Protein AF-A0A2V9NXV3-F1 (afdb_monomer_lite)

Secondary structure (DSSP, 8-state):
--GGGS-HHHHHHHHHHHHHTT---HHHHHHHHHHHHHHHHHHHH--TTTT-B-TTS-EEEEEEEEEEEEETTTTEEEEEEEEEEEETTEEEEEEEEEEEEEE-STT---EEEEEEEPP-HHHHHHHHHHHHHHHHHHHHHHHHHHHHHS--

Structure (mmCIF, N/CA/C/O backbone):
data_AF-A0A2V9NXV3-F1
#
_entry.id   AF-A0A2V9NXV3-F1
#
loop_
_atom_site.group_PDB
_atom_site.id
_atom_site.type_symbol
_atom_site.label_atom_id
_atom_site.label_alt_id
_atom_site.label_comp_id
_atom_site.label_asym_id
_atom_site.label_entity_id
_atom_site.label_seq_id
_atom_site.pdbx_PDB_ins_code
_atom_site.Cartn_x
_atom_site.Cartn_y
_atom_site.Cartn_z
_atom_site.occupancy
_atom_site.B_iso_or_equiv
_atom_site.auth_seq_id
_atom_site.auth_comp_id
_atom_site.auth_asym_id
_atom_site.auth_atom_id
_atom_site.pdbx_PDB_model_num
ATOM 1 N N . LEU A 1 1 ? -25.835 3.248 6.268 1.00 52.91 1 LEU A N 1
ATOM 2 C CA . LEU A 1 1 ? -27.165 3.446 5.659 1.00 52.91 1 LEU A CA 1
ATOM 3 C C . LEU A 1 1 ? -27.764 4.643 6.351 1.00 52.91 1 LEU A C 1
ATOM 5 O O . LEU A 1 1 ? -27.857 4.617 7.571 1.00 52.91 1 LEU A O 1
ATOM 9 N N . ASP A 1 2 ? -28.024 5.705 5.603 1.00 63.94 2 ASP A N 1
ATOM 10 C CA . ASP A 1 2 ? -28.658 6.888 6.170 1.00 63.94 2 ASP A CA 1
ATOM 11 C C . ASP A 1 2 ? -30.156 6.579 6.361 1.00 63.94 2 ASP A C 1
ATOM 13 O O . ASP A 1 2 ? -30.803 6.195 5.384 1.00 63.94 2 ASP A O 1
ATOM 17 N N . PRO A 1 3 ? -30.720 6.665 7.580 1.00 65.00 3 PRO A N 1
ATOM 18 C CA . PRO A 1 3 ? -32.141 6.410 7.816 1.00 65.00 3 PRO A CA 1
ATOM 19 C C . PRO A 1 3 ? -33.070 7.301 6.978 1.00 65.00 3 PRO A C 1
ATOM 21 O O . PRO A 1 3 ? -34.216 6.919 6.751 1.00 65.00 3 PRO A O 1
ATOM 24 N N . ALA A 1 4 ? -32.577 8.431 6.456 1.00 70.50 4 ALA A N 1
ATOM 25 C CA . ALA A 1 4 ? -33.305 9.276 5.509 1.00 70.50 4 ALA A CA 1
ATOM 26 C C . ALA A 1 4 ? -33.527 8.631 4.124 1.00 70.50 4 ALA A C 1
ATOM 28 O O . ALA A 1 4 ? -34.357 9.102 3.353 1.00 70.50 4 ALA A O 1
ATOM 29 N N . GLN A 1 5 ? -32.803 7.555 3.796 1.00 77.12 5 GLN A N 1
ATOM 30 C CA . GLN A 1 5 ? -32.916 6.836 2.519 1.00 77.12 5 GLN A CA 1
ATOM 31 C C . GLN A 1 5 ? -33.921 5.674 2.560 1.00 77.12 5 GLN A C 1
ATOM 33 O O . GLN A 1 5 ? -34.130 5.009 1.546 1.00 77.12 5 GLN A O 1
ATOM 38 N N . LEU A 1 6 ? -34.529 5.395 3.718 1.00 79.38 6 LEU A N 1
ATOM 39 C CA . LEU A 1 6 ? -35.503 4.316 3.876 1.00 79.38 6 LEU A CA 1
ATOM 40 C C . LEU A 1 6 ? -36.921 4.812 3.579 1.00 79.38 6 LEU A C 1
ATOM 42 O O . LEU A 1 6 ? -37.329 5.881 4.031 1.00 79.38 6 LEU A O 1
ATOM 46 N N . THR A 1 7 ? -37.703 3.998 2.869 1.00 85.25 7 THR A N 1
ATOM 47 C CA . THR A 1 7 ? -39.148 4.218 2.744 1.00 85.25 7 THR A CA 1
ATOM 48 C C . THR A 1 7 ? -39.823 4.088 4.113 1.00 85.25 7 THR A C 1
ATOM 50 O O . THR A 1 7 ? -39.332 3.386 5.001 1.00 85.25 7 THR A O 1
ATOM 53 N N . LEU A 1 8 ? -40.966 4.758 4.293 1.00 83.94 8 LEU A N 1
ATOM 54 C CA . LEU A 1 8 ? -41.695 4.786 5.568 1.00 83.94 8 LEU A CA 1
ATOM 55 C C . LEU A 1 8 ? -42.006 3.368 6.090 1.00 83.94 8 LEU A C 1
ATOM 57 O O . LEU A 1 8 ? -41.830 3.078 7.272 1.00 83.94 8 LEU A O 1
ATOM 61 N N . GLU A 1 9 ? -42.398 2.472 5.181 1.00 84.88 9 GLU A N 1
ATOM 62 C CA . GLU A 1 9 ? -42.696 1.065 5.462 1.00 84.88 9 GLU A CA 1
ATOM 63 C C . GLU A 1 9 ? -41.447 0.274 5.879 1.00 84.88 9 GLU A C 1
ATOM 65 O O . GLU A 1 9 ? -41.471 -0.450 6.877 1.00 84.88 9 GLU A O 1
ATOM 70 N N . ALA A 1 10 ? -40.321 0.470 5.184 1.00 84.56 10 ALA A N 1
ATOM 71 C CA . ALA A 1 10 ? -39.056 -0.175 5.530 1.00 84.56 10 ALA A CA 1
ATOM 72 C C . ALA A 1 10 ? -38.542 0.280 6.904 1.00 84.56 10 ALA A C 1
ATOM 74 O O . ALA A 1 10 ? -38.010 -0.523 7.671 1.00 84.56 10 ALA A O 1
ATOM 75 N N . ASN A 1 11 ? -38.739 1.555 7.239 1.00 84.00 11 ASN A N 1
ATOM 76 C CA . ASN A 1 11 ? -38.340 2.110 8.527 1.00 84.00 11 ASN A CA 1
ATOM 77 C C . ASN A 1 11 ? -39.212 1.557 9.672 1.00 84.00 11 ASN A C 1
ATOM 79 O O . ASN A 1 11 ? -38.700 1.184 10.728 1.00 84.00 11 ASN A O 1
ATOM 83 N N . ALA A 1 12 ? -40.523 1.417 9.451 1.00 85.94 12 ALA A N 1
ATOM 84 C CA . ALA A 1 12 ? -41.433 0.795 10.414 1.00 85.94 12 ALA A CA 1
ATOM 85 C C . ALA A 1 12 ? -41.101 -0.691 10.654 1.00 85.94 12 ALA A C 1
ATOM 87 O O . ALA A 1 12 ? -41.028 -1.130 11.804 1.00 85.94 12 ALA A O 1
ATOM 88 N N . ALA A 1 13 ? -40.835 -1.456 9.589 1.00 87.06 13 ALA A N 1
ATOM 89 C CA . ALA A 1 13 ? -40.439 -2.861 9.688 1.00 87.06 13 ALA A CA 1
ATOM 90 C C . ALA A 1 13 ? -39.099 -3.036 10.425 1.00 87.06 13 ALA A C 1
ATOM 92 O O . ALA A 1 13 ? -38.978 -3.889 11.307 1.00 87.06 13 ALA A O 1
ATOM 93 N N . LEU A 1 14 ? -38.113 -2.185 10.119 1.00 84.06 14 LEU A N 1
ATOM 94 C CA . LEU A 1 14 ? -36.814 -2.181 10.790 1.00 84.06 14 LEU A CA 1
ATOM 95 C C . LEU A 1 14 ? -36.955 -1.879 12.286 1.00 84.06 14 LEU A C 1
ATOM 97 O O . LEU A 1 14 ? -36.414 -2.612 13.112 1.00 84.06 14 LEU A O 1
ATOM 101 N N . ASN A 1 15 ? -37.711 -0.840 12.648 1.00 83.50 15 ASN A N 1
ATOM 102 C CA . ASN A 1 15 ? -37.927 -0.478 14.048 1.00 83.50 15 ASN A CA 1
ATOM 103 C C . ASN A 1 15 ? -38.678 -1.567 14.822 1.00 83.50 15 ASN A C 1
ATOM 105 O O . ASN A 1 15 ? -38.327 -1.836 15.970 1.00 83.50 15 ASN A O 1
ATOM 109 N N . ASN A 1 16 ? -39.642 -2.247 14.195 1.00 86.94 16 ASN A N 1
ATOM 110 C CA . ASN A 1 16 ? -40.320 -3.394 14.800 1.00 86.94 16 ASN A CA 1
ATOM 111 C C . ASN A 1 16 ? -39.364 -4.568 15.057 1.00 86.94 16 ASN A C 1
ATOM 113 O O . ASN A 1 16 ? -39.384 -5.139 16.146 1.00 86.94 16 ASN A O 1
ATOM 117 N N . GLU A 1 17 ? -38.485 -4.909 14.112 1.00 87.06 17 GLU A N 1
ATOM 118 C CA . GLU A 1 17 ? -37.476 -5.959 14.317 1.00 87.06 17 GLU A CA 1
ATOM 119 C C . GLU A 1 17 ? -36.431 -5.568 15.378 1.00 87.06 17 GLU A C 1
ATOM 121 O O . GLU A 1 17 ? -36.053 -6.393 16.217 1.00 87.06 17 GLU A O 1
ATOM 126 N N . LEU A 1 18 ? -36.002 -4.302 15.407 1.00 83.62 18 LEU A N 1
ATOM 127 C CA . LEU A 1 18 ? -35.085 -3.784 16.428 1.00 83.62 18 LEU A CA 1
ATOM 128 C C . LEU A 1 18 ? -35.724 -3.779 17.824 1.00 83.62 18 LEU A C 1
ATOM 130 O O . LEU A 1 18 ? -35.061 -4.139 18.802 1.00 83.62 18 LEU A O 1
ATOM 134 N N . ALA A 1 19 ? -37.006 -3.417 17.926 1.00 83.38 19 ALA A N 1
ATOM 135 C CA . ALA A 1 19 ? -37.774 -3.454 19.169 1.00 83.38 19 ALA A CA 1
ATOM 136 C C . ALA A 1 19 ? -37.996 -4.895 19.647 1.00 83.38 19 ALA A C 1
ATOM 138 O O . ALA A 1 19 ? -37.737 -5.206 20.812 1.00 83.38 19 ALA A O 1
ATOM 139 N N . ARG A 1 20 ? -38.373 -5.804 18.738 1.00 85.94 20 ARG A N 1
ATOM 140 C CA . ARG A 1 20 ? -38.548 -7.238 19.019 1.00 85.94 20 ARG A CA 1
ATOM 141 C C . ARG A 1 20 ? -37.285 -7.862 19.607 1.00 85.94 20 ARG A C 1
ATOM 143 O O . ARG A 1 20 ? -37.363 -8.668 20.530 1.00 85.94 20 ARG A O 1
ATOM 150 N N . ARG A 1 21 ? -36.116 -7.461 19.105 1.00 82.25 21 ARG A N 1
ATOM 151 C CA . ARG A 1 21 ? -34.809 -7.934 19.579 1.00 82.25 21 ARG A CA 1
ATOM 152 C C . ARG A 1 21 ? -34.234 -7.103 20.740 1.00 82.25 21 ARG A C 1
ATOM 154 O O . ARG A 1 21 ? -33.133 -7.395 21.203 1.00 82.25 21 ARG A O 1
ATOM 161 N N . ARG A 1 22 ? -34.962 -6.086 21.227 1.00 79.38 22 ARG A N 1
ATOM 162 C CA . ARG A 1 22 ? -34.554 -5.161 22.309 1.00 79.38 22 ARG A CA 1
ATOM 163 C C . ARG A 1 22 ? -33.199 -4.489 22.056 1.00 79.38 22 ARG A C 1
ATOM 165 O O . ARG A 1 22 ? -32.371 -4.334 22.959 1.00 79.38 22 ARG A O 1
ATOM 172 N N . ILE A 1 23 ? -32.959 -4.122 20.801 1.00 77.94 23 ILE A N 1
ATOM 173 C CA . ILE A 1 23 ? -31.729 -3.465 20.337 1.00 77.94 23 ILE A CA 1
ATOM 174 C C . ILE A 1 23 ? -31.974 -2.000 19.953 1.00 77.94 23 ILE A C 1
ATOM 176 O O . ILE A 1 23 ? -31.041 -1.302 19.582 1.00 77.94 23 ILE A O 1
ATOM 180 N N . ASN A 1 24 ? -33.215 -1.522 20.067 1.00 76.94 24 ASN A N 1
ATOM 181 C CA . ASN A 1 24 ? -33.609 -0.147 19.753 1.00 76.94 24 ASN A CA 1
ATOM 182 C C . ASN A 1 24 ? -33.299 0.873 20.867 1.00 76.94 24 ASN A C 1
ATOM 184 O O . ASN A 1 24 ? -33.685 2.031 20.741 1.00 76.94 24 ASN A O 1
ATOM 188 N N . ASN A 1 25 ? -32.637 0.470 21.958 1.00 80.50 25 ASN A N 1
ATOM 189 C CA . ASN A 1 25 ? -32.211 1.409 22.995 1.00 80.50 25 ASN A CA 1
ATOM 190 C C . ASN A 1 25 ? -31.075 2.292 22.448 1.00 80.50 25 ASN A C 1
ATOM 192 O O . ASN A 1 25 ? -30.058 1.778 21.977 1.00 80.50 25 ASN A O 1
ATOM 196 N N . THR A 1 26 ? -31.241 3.610 22.540 1.00 78.94 26 THR A N 1
ATOM 197 C CA . THR A 1 26 ? -30.297 4.639 22.083 1.00 78.94 26 THR A CA 1
ATOM 198 C C . THR A 1 26 ? -28.895 4.446 22.652 1.00 78.94 26 THR A C 1
ATOM 200 O O . THR A 1 26 ? -27.913 4.607 21.931 1.00 78.94 26 THR A O 1
ATOM 203 N N . GLU A 1 27 ? -28.787 4.043 23.918 1.00 80.31 27 GLU A N 1
ATOM 204 C CA . GLU A 1 27 ? -27.499 3.765 24.562 1.00 80.31 27 GLU A CA 1
ATOM 205 C C . GLU A 1 27 ? -26.782 2.584 23.893 1.00 80.31 27 GLU A C 1
ATOM 207 O O . GLU A 1 27 ? -25.609 2.665 23.537 1.00 80.31 27 GLU A O 1
ATOM 212 N N . ARG A 1 28 ? -27.525 1.512 23.603 1.00 79.25 28 ARG A N 1
ATOM 213 C CA . ARG A 1 28 ? -27.004 0.299 22.964 1.00 79.25 28 ARG A CA 1
ATOM 214 C C . ARG A 1 28 ? -26.608 0.541 21.505 1.00 79.25 28 ARG A C 1
ATOM 216 O O . ARG A 1 28 ? -25.607 0.003 21.044 1.00 79.25 28 ARG A O 1
ATOM 223 N N . LEU A 1 29 ? -27.365 1.372 20.787 1.00 80.50 29 LEU A N 1
ATOM 224 C CA . LEU A 1 29 ? -27.038 1.789 19.420 1.00 80.50 29 LEU A CA 1
ATOM 225 C C . LEU A 1 29 ? -25.749 2.617 19.361 1.00 80.50 29 LEU A C 1
ATOM 227 O O . LEU A 1 29 ? -24.949 2.424 18.446 1.00 80.50 29 LEU A O 1
ATOM 231 N N . ASN A 1 30 ? -25.524 3.498 20.340 1.00 82.31 30 ASN A N 1
ATOM 232 C CA . ASN A 1 30 ? -24.276 4.255 20.438 1.00 82.31 30 ASN A CA 1
ATOM 233 C C . ASN A 1 30 ? -23.083 3.330 20.706 1.00 82.31 30 ASN A C 1
ATOM 235 O O . ASN A 1 30 ? -22.083 3.442 20.004 1.00 82.31 30 ASN A O 1
ATOM 239 N N . VAL A 1 31 ? -23.224 2.354 21.611 1.00 85.81 31 VAL A N 1
ATOM 240 C CA . VAL A 1 31 ? -22.188 1.334 21.853 1.00 85.81 31 VAL A CA 1
ATOM 241 C C . VAL A 1 31 ? -21.848 0.575 20.568 1.00 85.81 31 VAL A C 1
ATOM 243 O O . VAL A 1 31 ? -20.678 0.466 20.217 1.00 85.81 31 VAL A O 1
ATOM 246 N N . PHE A 1 32 ? -22.846 0.128 19.798 1.00 83.31 32 PHE A N 1
ATOM 247 C CA . PHE A 1 32 ? -22.579 -0.549 18.524 1.00 83.31 32 PHE A CA 1
ATOM 248 C C . PHE A 1 32 ? -21.901 0.348 17.491 1.00 83.31 32 PHE A C 1
ATOM 250 O O . PHE A 1 32 ? -21.079 -0.141 16.715 1.00 83.31 32 PHE A O 1
ATOM 257 N N . ARG A 1 33 ? -22.230 1.644 17.461 1.00 83.00 33 ARG A N 1
ATOM 258 C CA . ARG A 1 33 ? -21.568 2.606 16.574 1.00 83.00 33 ARG A CA 1
ATOM 259 C C . ARG A 1 33 ? -20.103 2.783 16.962 1.00 83.00 33 ARG A C 1
ATOM 261 O O . ARG A 1 33 ? -19.246 2.746 16.082 1.00 83.00 33 ARG A O 1
ATOM 268 N N . ASP A 1 34 ? -19.819 2.901 18.252 1.00 86.19 34 ASP A N 1
ATOM 269 C CA . ASP A 1 34 ? -18.458 3.047 18.766 1.00 86.19 34 ASP A CA 1
ATOM 270 C C . ASP A 1 34 ? -17.637 1.765 18.542 1.00 86.19 34 ASP A C 1
ATOM 272 O O . ASP A 1 34 ? -16.489 1.839 18.105 1.00 86.19 34 ASP A O 1
ATOM 276 N N . GLU A 1 35 ? -18.232 0.583 18.724 1.00 85.38 35 GLU A N 1
ATOM 277 C CA . GLU A 1 35 ? -17.616 -0.713 18.398 1.00 85.38 35 GLU A CA 1
ATOM 278 C C . GLU A 1 35 ? -17.365 -0.893 16.891 1.00 85.38 35 GLU A C 1
ATOM 280 O O . GLU A 1 35 ? -16.354 -1.467 16.483 1.00 85.38 35 GLU A O 1
ATOM 285 N N . GLU A 1 36 ? -18.280 -0.438 16.031 1.00 83.06 36 GLU A N 1
ATOM 286 C CA . GLU A 1 36 ? -18.090 -0.402 14.574 1.00 83.06 36 GLU A CA 1
ATOM 287 C C . GLU A 1 36 ? -16.940 0.533 14.190 1.00 83.06 36 GLU A C 1
ATOM 289 O O . GLU A 1 36 ? -16.105 0.187 13.350 1.00 83.06 36 GLU A O 1
ATOM 294 N N . GLU A 1 37 ? -16.870 1.716 14.801 1.00 82.44 37 GLU A N 1
ATOM 295 C CA . GLU A 1 37 ? -15.770 2.651 14.588 1.00 82.44 37 GLU A CA 1
ATOM 296 C C . GLU A 1 37 ? -14.439 2.080 15.074 1.00 82.44 37 GLU A C 1
ATOM 298 O O . GLU A 1 37 ? -13.436 2.192 14.365 1.00 82.44 37 GLU A O 1
ATOM 303 N N . GLN A 1 38 ? -14.416 1.437 16.241 1.00 79.88 38 GLN A N 1
ATOM 304 C CA . GLN A 1 38 ? -13.235 0.755 16.761 1.00 79.88 38 GLN A CA 1
ATOM 305 C C . GLN A 1 38 ? -12.799 -0.374 15.830 1.00 79.88 38 GLN A C 1
ATOM 307 O O . GLN A 1 38 ? -11.644 -0.377 15.410 1.00 79.88 38 GLN A O 1
ATOM 312 N N . ARG A 1 39 ? -13.716 -1.243 15.389 1.00 76.06 39 ARG A N 1
ATOM 313 C CA . ARG A 1 39 ? -13.408 -2.302 14.414 1.00 76.06 39 ARG A CA 1
ATOM 314 C C . ARG A 1 39 ? -12.854 -1.745 13.108 1.00 76.06 39 ARG A C 1
ATOM 316 O O . ARG A 1 39 ? -11.857 -2.256 12.607 1.00 76.06 39 ARG A O 1
ATOM 323 N N . LYS A 1 40 ? -13.425 -0.662 12.570 1.00 73.12 40 LYS A N 1
ATOM 324 C CA . LYS A 1 40 ? -12.891 0.010 11.368 1.00 73.12 40 LYS A CA 1
ATOM 325 C C . LYS A 1 40 ? -11.491 0.579 11.605 1.00 73.12 40 LYS A C 1
ATOM 327 O O . LYS A 1 40 ? -10.637 0.495 10.720 1.00 73.12 40 LYS A O 1
ATOM 332 N N . ARG A 1 41 ? -11.228 1.141 12.790 1.00 70.12 41 ARG A N 1
ATOM 333 C CA . ARG A 1 41 ? -9.906 1.660 13.177 1.00 70.12 41 ARG A CA 1
ATOM 334 C C . ARG A 1 41 ? -8.890 0.532 13.356 1.00 70.12 41 ARG A C 1
ATOM 336 O O . ARG A 1 41 ? -7.771 0.665 12.872 1.00 70.12 41 ARG A O 1
ATOM 343 N N . GLU A 1 42 ? -9.256 -0.577 13.980 1.00 65.69 42 GLU A N 1
ATOM 344 C CA . GLU A 1 42 ? -8.395 -1.752 14.162 1.00 65.69 42 GLU A CA 1
ATOM 345 C C . GLU A 1 42 ? -8.098 -2.451 12.837 1.00 65.69 42 GLU A C 1
ATOM 347 O O . GLU A 1 42 ? -6.937 -2.692 12.515 1.00 65.69 42 GLU A O 1
ATOM 352 N N . GLN A 1 43 ? -9.109 -2.649 11.994 1.00 63.28 43 GLN A N 1
ATOM 353 C CA . GLN A 1 43 ? -8.936 -3.200 10.650 1.00 63.28 43 GLN A CA 1
ATOM 354 C C . GLN A 1 43 ? -8.094 -2.284 9.743 1.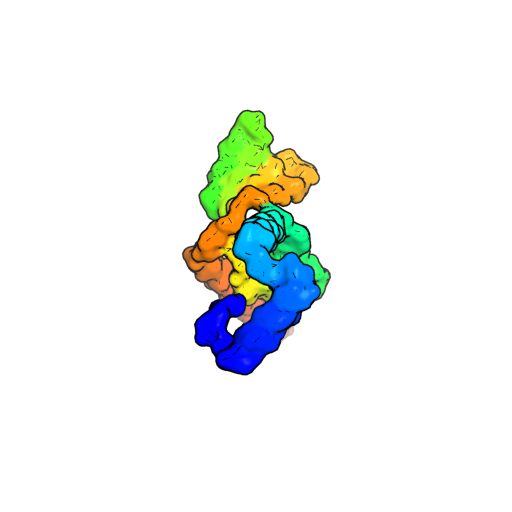00 63.28 43 GLN A C 1
ATOM 356 O O . GLN A 1 43 ? -7.460 -2.748 8.799 1.00 63.28 43 GLN A O 1
ATOM 361 N N . SER A 1 44 ? -8.050 -0.975 10.022 1.00 60.12 44 SER A N 1
ATOM 362 C CA . SER A 1 44 ? -7.143 -0.047 9.331 1.00 60.12 44 SER A CA 1
ATOM 363 C C . SER A 1 44 ? -5.688 -0.135 9.805 1.00 60.12 44 SER A C 1
ATOM 365 O O . SER A 1 44 ? -4.792 0.328 9.093 1.00 60.12 44 SER A O 1
ATOM 367 N N . LYS A 1 45 ? -5.463 -0.699 10.998 1.00 58.06 45 LYS A N 1
ATOM 368 C CA . LYS A 1 45 ? -4.148 -0.862 11.623 1.00 58.06 45 LYS A CA 1
ATOM 369 C C . LYS A 1 45 ? -3.536 -2.229 11.339 1.00 58.06 45 LYS A C 1
ATOM 371 O O . LYS A 1 45 ? -2.319 -2.290 11.213 1.00 58.06 45 LYS A O 1
ATOM 376 N N . ASP A 1 46 ? -4.336 -3.292 11.222 1.00 55.66 46 ASP A N 1
ATOM 377 C CA . ASP A 1 46 ? -3.820 -4.616 10.862 1.00 55.66 46 ASP A CA 1
ATOM 378 C C . ASP A 1 46 ? -3.395 -4.640 9.385 1.00 55.66 46 ASP A C 1
ATOM 380 O O . ASP A 1 46 ? -4.235 -4.502 8.485 1.00 55.66 46 ASP A O 1
ATOM 384 N N . PRO A 1 47 ? -2.093 -4.811 9.095 1.00 56.91 47 PRO A N 1
ATOM 385 C CA . PRO A 1 47 ? -1.650 -4.875 7.728 1.00 56.91 47 PRO A CA 1
ATOM 386 C C . PRO A 1 47 ? -2.090 -6.137 6.983 1.00 56.91 47 PRO A C 1
ATOM 388 O O . PRO A 1 47 ? -2.058 -6.129 5.756 1.00 56.91 47 PRO A O 1
ATOM 391 N N . GLY A 1 48 ? -2.487 -7.227 7.642 1.00 61.81 48 GLY A N 1
ATOM 392 C CA . GLY A 1 48 ? -2.823 -8.486 6.968 1.00 61.81 48 GLY A CA 1
ATOM 393 C C . GLY A 1 48 ? -1.850 -8.848 5.823 1.00 61.81 48 GLY A C 1
ATOM 394 O O . GLY A 1 48 ? -0.632 -8.719 5.933 1.00 61.81 48 GLY A O 1
ATOM 395 N N . LYS A 1 49 ? -2.385 -9.230 4.654 1.00 62.88 49 LYS A N 1
ATOM 396 C CA . LYS A 1 49 ? -1.617 -9.461 3.407 1.00 62.88 49 LYS A CA 1
ATOM 397 C C . LYS A 1 49 ? -1.311 -8.171 2.607 1.00 62.88 49 LYS A C 1
ATOM 399 O O . LYS A 1 49 ? -1.220 -8.231 1.380 1.00 62.88 49 LYS A O 1
ATOM 404 N N . LEU A 1 50 ? -1.171 -6.998 3.243 1.00 60.97 50 LEU A N 1
ATOM 405 C CA . LEU A 1 50 ? -0.979 -5.691 2.569 1.00 60.97 50 LEU A CA 1
ATOM 406 C C . LEU A 1 50 ? 0.204 -5.656 1.593 1.00 60.97 50 LEU A C 1
ATOM 408 O O . LEU A 1 50 ? 0.209 -4.837 0.674 1.00 60.97 50 LEU A O 1
ATOM 412 N N . PHE A 1 51 ? 1.193 -6.529 1.787 1.00 66.50 51 PHE A N 1
ATOM 413 C CA . PHE A 1 51 ? 2.432 -6.554 1.011 1.00 66.50 51 PHE A CA 1
ATOM 414 C C . PHE A 1 51 ? 2.716 -7.921 0.381 1.00 66.50 51 PHE A C 1
ATOM 416 O O . PHE A 1 51 ? 3.876 -8.288 0.193 1.00 66.50 51 PHE A O 1
ATOM 423 N N . PHE A 1 52 ? 1.671 -8.693 0.081 1.00 71.62 52 PHE A N 1
ATOM 424 C CA . PHE A 1 52 ? 1.812 -9.990 -0.567 1.00 71.62 52 PHE A CA 1
ATOM 425 C C . PHE A 1 52 ? 1.536 -9.899 -2.069 1.00 71.62 52 PHE A C 1
ATOM 427 O O . PHE A 1 52 ? 0.439 -9.530 -2.495 1.00 71.62 52 PHE A O 1
ATOM 434 N N . VAL A 1 53 ? 2.516 -10.313 -2.869 1.00 73.19 53 VAL A N 1
ATOM 435 C CA . VAL A 1 53 ? 2.365 -10.513 -4.312 1.00 73.19 53 VAL A CA 1
ATOM 436 C C . VAL A 1 53 ? 2.518 -11.997 -4.592 1.00 73.19 53 VAL A C 1
ATOM 438 O O . VAL A 1 53 ? 3.522 -12.606 -4.227 1.00 73.19 53 VAL A O 1
ATOM 441 N N . HIS A 1 54 ? 1.506 -12.585 -5.217 1.00 77.19 54 HIS A N 1
ATOM 442 C CA . HIS A 1 54 ? 1.541 -13.975 -5.635 1.00 77.19 54 HIS A CA 1
ATOM 443 C C . HIS A 1 54 ? 2.486 -14.161 -6.837 1.00 77.19 54 HIS A C 1
ATOM 445 O O . HIS A 1 54 ? 2.795 -13.203 -7.545 1.00 77.19 54 HIS A O 1
ATOM 451 N N . ARG A 1 55 ? 2.935 -15.397 -7.102 1.00 75.81 55 ARG A N 1
ATOM 452 C CA . ARG A 1 55 ? 3.967 -15.703 -8.118 1.00 75.81 55 ARG A CA 1
ATOM 453 C C . ARG A 1 55 ? 3.617 -15.199 -9.524 1.00 75.81 55 ARG A C 1
ATOM 455 O O . ARG A 1 55 ? 4.508 -14.825 -10.277 1.00 75.81 55 ARG A O 1
ATOM 462 N N . TYR A 1 56 ? 2.325 -15.125 -9.841 1.00 76.12 56 TYR A N 1
ATOM 463 C CA . TYR A 1 56 ? 1.801 -14.614 -11.111 1.00 76.12 56 TYR A CA 1
ATOM 464 C C . TYR A 1 56 ? 1.711 -13.074 -11.187 1.00 76.12 56 TYR A C 1
ATOM 466 O O . TYR A 1 56 ? 1.085 -12.535 -12.094 1.00 76.12 56 TYR A O 1
ATOM 474 N N . GLY A 1 57 ? 2.311 -12.340 -10.243 1.00 75.38 57 GLY A N 1
ATOM 475 C CA . GLY A 1 57 ? 2.332 -10.873 -10.260 1.00 75.38 57 GLY A CA 1
ATOM 476 C C . GLY A 1 57 ? 0.996 -10.226 -9.890 1.00 75.38 57 GLY A C 1
ATOM 477 O O . GLY A 1 57 ? 0.772 -9.066 -10.229 1.00 75.38 57 GLY A O 1
ATOM 478 N N . ILE A 1 58 ? 0.118 -10.975 -9.215 1.00 85.44 58 ILE A N 1
ATOM 479 C CA . ILE A 1 58 ? -1.188 -10.523 -8.728 1.00 85.44 58 ILE A CA 1
ATOM 480 C C . ILE A 1 58 ? -1.125 -10.378 -7.209 1.00 85.44 58 ILE A C 1
ATOM 482 O O . ILE A 1 58 ? -0.702 -11.302 -6.511 1.00 85.44 58 ILE A O 1
ATOM 486 N N . GLY A 1 59 ? -1.545 -9.234 -6.677 1.00 86.00 59 GLY A N 1
ATOM 487 C CA . GLY A 1 59 ? -1.649 -9.044 -5.233 1.00 86.00 59 GLY A CA 1
ATOM 488 C C . GLY A 1 59 ? -1.562 -7.590 -4.808 1.00 86.00 59 GLY A C 1
ATOM 489 O O . GLY A 1 59 ? -1.923 -6.686 -5.557 1.00 86.00 59 GLY A O 1
ATOM 490 N N . ARG A 1 60 ? -1.082 -7.362 -3.586 1.00 86.38 60 ARG A N 1
ATOM 491 C CA . ARG A 1 60 ? -0.892 -6.025 -3.023 1.00 86.38 60 ARG A CA 1
ATOM 492 C C . ARG A 1 60 ? 0.592 -5.780 -2.825 1.00 86.38 60 ARG A C 1
ATOM 494 O O . ARG A 1 60 ? 1.275 -6.542 -2.144 1.00 86.38 60 ARG A O 1
ATOM 501 N N . LYS A 1 61 ? 1.102 -4.716 -3.437 1.00 87.00 61 LYS A N 1
ATOM 502 C CA . LYS A 1 61 ? 2.511 -4.333 -3.336 1.00 87.00 61 LYS A CA 1
ATOM 503 C C . LYS A 1 61 ? 2.612 -2.879 -2.925 1.00 87.00 61 LYS A C 1
ATOM 505 O O . LYS A 1 61 ? 1.866 -2.029 -3.405 1.00 87.00 61 LYS A O 1
ATOM 510 N N . ARG A 1 62 ? 3.568 -2.591 -2.051 1.00 87.56 62 ARG A N 1
ATOM 511 C CA . ARG A 1 62 ? 3.933 -1.220 -1.704 1.00 87.56 62 ARG A CA 1
ATOM 512 C C . ARG A 1 62 ? 4.905 -0.639 -2.718 1.00 87.56 62 ARG A C 1
ATOM 514 O O . ARG A 1 62 ? 5.834 -1.324 -3.149 1.00 87.56 62 ARG A O 1
ATOM 521 N N . PHE A 1 63 ? 4.718 0.631 -3.031 1.00 85.94 63 PHE A N 1
ATOM 522 C CA . PHE A 1 63 ? 5.596 1.404 -3.891 1.00 85.94 63 PHE A CA 1
ATOM 523 C C . PHE A 1 63 ? 5.943 2.728 -3.226 1.00 85.94 63 PHE A C 1
ATOM 525 O O . PHE A 1 63 ? 5.109 3.328 -2.551 1.00 85.94 63 PHE A O 1
ATOM 532 N N . GLY A 1 64 ? 7.181 3.170 -3.447 1.00 83.06 64 GLY A N 1
ATOM 533 C CA . GLY A 1 64 ? 7.742 4.408 -2.913 1.00 83.06 64 GLY A CA 1
ATOM 534 C C . GLY A 1 64 ? 8.059 4.370 -1.413 1.00 83.06 64 GLY A C 1
ATOM 535 O O . GLY A 1 64 ? 7.459 3.626 -0.630 1.00 83.06 64 GLY A O 1
ATOM 536 N N . LYS A 1 65 ? 9.050 5.178 -1.037 1.00 85.88 65 LYS A N 1
ATOM 537 C CA . LYS A 1 65 ? 9.452 5.475 0.339 1.00 85.88 65 LYS A CA 1
ATOM 538 C C . LYS A 1 65 ? 9.662 6.985 0.432 1.00 85.88 65 LYS A C 1
ATOM 540 O O . LYS A 1 65 ? 10.722 7.470 0.046 1.00 85.88 65 LYS A O 1
ATOM 545 N N . ALA A 1 66 ? 8.641 7.708 0.871 1.00 85.50 66 ALA A N 1
ATOM 546 C CA . ALA A 1 66 ? 8.700 9.154 1.057 1.00 85.50 66 ALA A CA 1
ATOM 547 C C . ALA A 1 66 ? 8.920 9.500 2.537 1.00 85.50 66 ALA A C 1
ATOM 549 O O . ALA A 1 66 ? 8.604 8.690 3.411 1.00 85.50 66 ALA A O 1
ATOM 550 N N . GLU A 1 67 ? 9.469 10.690 2.798 1.00 84.81 67 GLU A N 1
ATOM 551 C CA . GLU A 1 67 ? 9.676 11.243 4.149 1.00 84.81 67 GLU A CA 1
ATOM 552 C C . GLU A 1 67 ? 10.323 10.246 5.121 1.00 84.81 67 GLU A C 1
ATOM 554 O O . GLU A 1 67 ? 9.782 9.906 6.174 1.00 84.81 67 GLU A O 1
ATOM 559 N N . ARG A 1 68 ? 11.486 9.723 4.7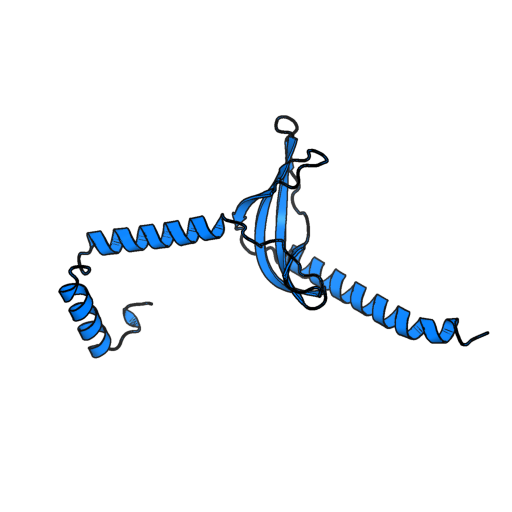24 1.00 85.81 68 ARG A N 1
ATOM 560 C CA . ARG A 1 68 ? 12.240 8.771 5.534 1.00 85.81 68 ARG A CA 1
ATOM 561 C C . ARG A 1 68 ? 12.818 9.476 6.760 1.00 85.81 68 ARG A C 1
ATOM 563 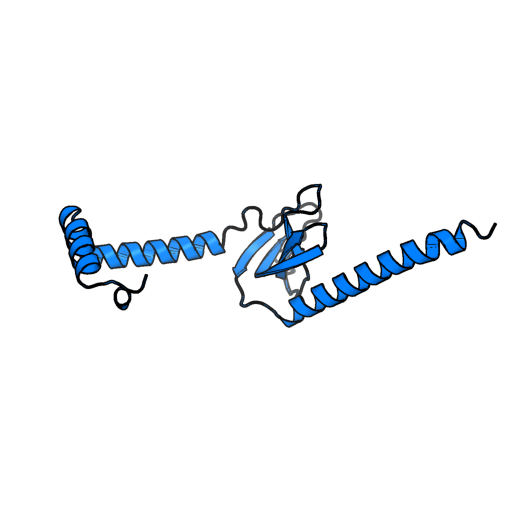O O . ARG A 1 68 ? 13.715 10.302 6.627 1.00 85.81 68 ARG A O 1
ATOM 570 N N . ILE A 1 69 ? 12.355 9.087 7.940 1.00 89.06 69 ILE A N 1
ATOM 571 C CA . ILE A 1 69 ? 12.880 9.541 9.226 1.00 89.06 69 ILE A CA 1
ATOM 572 C C . ILE A 1 69 ? 13.536 8.342 9.901 1.00 89.06 69 ILE A C 1
ATOM 574 O O . ILE A 1 69 ? 12.902 7.307 10.110 1.00 89.06 69 ILE A O 1
ATOM 578 N N . TYR A 1 70 ? 14.821 8.471 10.213 1.00 88.19 70 TYR A N 1
ATOM 579 C CA . TYR A 1 70 ? 15.574 7.447 10.925 1.00 88.19 70 TYR A CA 1
ATOM 580 C C . TYR A 1 70 ? 15.776 7.875 12.371 1.00 88.19 70 TYR A C 1
ATOM 582 O O . TYR A 1 70 ? 16.279 8.969 12.620 1.00 88.19 70 TYR A O 1
ATOM 590 N N . ASN A 1 71 ? 15.402 7.005 13.306 1.00 85.75 71 ASN A N 1
ATOM 591 C CA . ASN A 1 71 ? 15.717 7.186 14.711 1.00 85.75 71 ASN A CA 1
ATOM 592 C C . ASN A 1 71 ? 16.916 6.296 15.072 1.00 85.75 71 ASN A C 1
ATOM 594 O O . ASN A 1 71 ? 16.816 5.069 15.044 1.00 85.75 71 ASN A O 1
ATOM 598 N N . SER A 1 72 ? 18.050 6.919 15.400 1.00 83.19 72 SER A N 1
ATOM 599 C CA . SER A 1 72 ? 19.284 6.221 15.773 1.00 83.19 72 SER A CA 1
ATOM 600 C C . SER A 1 72 ? 19.220 5.536 17.135 1.00 83.19 72 SER A C 1
ATOM 602 O O . SER A 1 72 ? 19.981 4.604 17.356 1.00 83.19 72 SER A O 1
ATOM 604 N N . GLU A 1 73 ? 18.328 5.965 18.028 1.00 84.19 73 GLU A N 1
ATOM 605 C CA . GLU A 1 73 ? 18.199 5.409 19.382 1.00 84.19 73 GLU A CA 1
ATOM 606 C C . GLU A 1 73 ? 17.447 4.076 19.380 1.00 84.19 73 GLU A C 1
ATOM 608 O O . GLU A 1 73 ? 17.788 3.153 20.110 1.00 84.19 73 GLU A O 1
ATOM 613 N N . THR A 1 74 ? 16.423 3.968 18.533 1.00 80.38 74 THR A N 1
ATOM 614 C CA . THR A 1 74 ? 15.567 2.774 18.432 1.00 80.38 74 THR A CA 1
ATOM 615 C C . THR A 1 74 ? 15.900 1.904 17.221 1.00 80.38 74 THR A C 1
ATOM 617 O O . THR A 1 74 ? 15.303 0.847 17.054 1.00 80.38 74 THR A O 1
ATOM 620 N N . CYS A 1 75 ? 16.828 2.341 16.359 1.00 82.50 75 CYS A N 1
ATOM 621 C CA . CYS A 1 75 ? 17.145 1.717 15.066 1.00 82.50 75 CYS A CA 1
ATOM 622 C C . CYS A 1 75 ? 15.938 1.577 14.114 1.00 82.50 75 CYS A C 1
ATOM 624 O O . CYS A 1 75 ? 15.991 0.826 13.135 1.00 82.50 75 CYS A O 1
ATOM 626 N N . MET A 1 76 ? 14.865 2.335 14.358 1.00 84.44 76 MET A N 1
ATOM 627 C CA . MET A 1 76 ? 13.630 2.280 13.581 1.00 84.44 76 MET A CA 1
ATOM 628 C C . MET A 1 76 ? 13.647 3.287 12.429 1.00 84.44 76 MET A C 1
ATOM 630 O O . MET A 1 76 ? 14.038 4.449 12.570 1.00 84.44 76 MET A O 1
ATOM 634 N N . GLU A 1 77 ? 13.180 2.843 11.264 1.00 89.81 77 GLU A N 1
ATOM 635 C CA . GLU A 1 77 ? 12.971 3.671 10.082 1.00 89.81 77 GLU A CA 1
ATOM 636 C C . GLU A 1 77 ? 11.472 3.894 9.869 1.00 89.81 77 GLU A C 1
ATOM 638 O O . GLU A 1 77 ? 10.717 2.948 9.639 1.00 89.81 77 GLU A O 1
ATOM 643 N N . ARG A 1 78 ? 11.046 5.158 9.883 1.00 90.81 78 ARG A N 1
ATOM 644 C CA . ARG A 1 78 ? 9.686 5.562 9.522 1.00 90.81 78 ARG A CA 1
ATOM 645 C C . ARG A 1 78 ? 9.672 6.118 8.114 1.00 90.81 78 ARG A C 1
ATOM 647 O O . ARG A 1 78 ? 10.530 6.920 7.757 1.00 90.81 78 ARG A O 1
ATOM 654 N N . PHE A 1 79 ? 8.701 5.706 7.313 1.00 90.12 79 PHE A N 1
ATOM 655 C CA . PHE A 1 79 ? 8.499 6.263 5.979 1.00 90.12 79 PHE A CA 1
ATOM 656 C C . PHE A 1 79 ? 7.042 6.134 5.540 1.00 90.12 79 PHE A C 1
ATOM 658 O O . PHE A 1 79 ? 6.296 5.260 5.994 1.00 90.12 79 PHE A O 1
ATOM 665 N N . LYS A 1 80 ? 6.647 6.997 4.606 1.00 90.94 80 LYS A N 1
ATOM 666 C CA . LYS A 1 80 ? 5.363 6.919 3.911 1.00 90.94 80 LYS A CA 1
ATOM 667 C C . LYS A 1 80 ? 5.488 6.007 2.694 1.00 90.94 80 LYS A C 1
ATOM 669 O O . LYS A 1 80 ? 6.463 6.069 1.942 1.00 90.94 80 LYS A O 1
ATOM 674 N N . THR A 1 81 ? 4.510 5.131 2.497 1.00 89.94 81 THR A N 1
ATOM 675 C CA . THR A 1 81 ? 4.464 4.223 1.346 1.00 89.94 81 THR A CA 1
ATOM 676 C C . THR A 1 81 ? 3.037 4.050 0.850 1.00 89.94 81 THR A C 1
ATOM 678 O O . THR A 1 81 ? 2.103 4.005 1.649 1.00 89.94 81 THR A O 1
ATOM 681 N N . THR A 1 82 ? 2.858 3.933 -0.463 1.00 91.25 82 THR A N 1
ATOM 682 C CA . THR A 1 82 ? 1.535 3.756 -1.070 1.00 91.25 82 THR A CA 1
ATOM 683 C C . THR A 1 82 ? 1.374 2.314 -1.521 1.00 91.25 82 THR A C 1
ATOM 685 O O . THR A 1 82 ? 2.242 1.757 -2.196 1.00 91.25 82 THR A O 1
ATOM 688 N N . VAL A 1 83 ? 0.269 1.687 -1.128 1.00 89.31 83 VAL A N 1
ATOM 689 C CA . VAL A 1 83 ? -0.053 0.309 -1.507 1.00 89.31 83 VAL A CA 1
ATOM 690 C C . VAL A 1 83 ? -0.916 0.310 -2.752 1.00 89.31 83 VAL A C 1
ATOM 692 O O . VAL A 1 83 ? -1.916 1.023 -2.824 1.00 89.31 83 VAL A O 1
ATOM 695 N N . PHE A 1 84 ? -0.542 -0.537 -3.701 1.00 90.56 84 PHE A N 1
ATOM 696 C CA . PHE A 1 84 ? -1.250 -0.753 -4.949 1.00 90.56 84 PHE A CA 1
ATOM 697 C C . PHE A 1 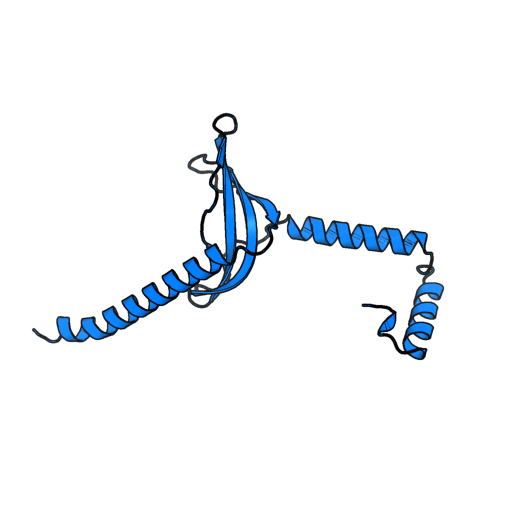84 ? -1.751 -2.184 -5.036 1.00 90.56 84 PHE A C 1
ATOM 699 O O . PHE A 1 84 ? -1.069 -3.120 -4.609 1.00 90.56 84 PHE A O 1
ATOM 706 N N . ILE A 1 85 ? -2.912 -2.345 -5.662 1.00 89.06 85 ILE A N 1
ATOM 707 C CA . ILE A 1 85 ? -3.285 -3.612 -6.279 1.00 89.06 85 ILE A CA 1
ATOM 708 C C . ILE A 1 85 ? -2.477 -3.734 -7.566 1.00 89.06 85 ILE A C 1
ATOM 710 O O . ILE A 1 85 ? -2.502 -2.845 -8.421 1.00 89.06 85 ILE A O 1
ATOM 714 N N . VAL A 1 86 ? -1.739 -4.828 -7.669 1.00 89.38 86 VAL A N 1
ATOM 715 C CA . VAL A 1 86 ? -0.874 -5.148 -8.796 1.00 89.38 86 VAL A CA 1
ATOM 716 C C . VAL A 1 86 ? -1.502 -6.294 -9.576 1.00 89.38 86 VAL A C 1
ATOM 718 O O . VAL A 1 86 ? -1.883 -7.294 -8.966 1.00 89.38 86 VAL A O 1
ATOM 721 N N . LEU A 1 87 ? -1.595 -6.154 -10.900 1.00 88.31 87 LEU A N 1
ATOM 722 C CA . LEU A 1 87 ? -1.907 -7.248 -11.829 1.00 88.31 87 LEU A CA 1
ATOM 723 C C . LEU A 1 87 ? -0.801 -7.312 -12.875 1.00 88.31 87 LEU A C 1
ATOM 725 O O . LEU A 1 87 ? -0.361 -6.273 -13.362 1.00 88.31 87 LEU A O 1
ATOM 729 N N . PHE A 1 88 ? -0.341 -8.518 -13.208 1.00 85.56 88 PHE A N 1
ATOM 730 C CA . PHE A 1 88 ? 0.776 -8.722 -14.138 1.00 85.56 88 PHE A CA 1
ATOM 731 C C . PHE A 1 88 ? 1.994 -7.834 -13.819 1.00 85.56 88 PHE A C 1
ATOM 733 O O . PHE A 1 88 ? 2.626 -7.291 -14.718 1.00 85.56 88 PHE A O 1
ATOM 740 N N . TRP A 1 89 ? 2.315 -7.664 -12.530 1.00 82.44 89 TRP A N 1
ATOM 741 C CA . TRP A 1 89 ? 3.407 -6.806 -12.035 1.00 82.44 89 TRP A CA 1
ATOM 742 C C . TRP A 1 89 ? 3.223 -5.291 -12.226 1.00 82.44 89 TRP A C 1
ATOM 744 O O . TRP A 1 89 ? 4.058 -4.522 -11.743 1.00 82.44 89 TRP A O 1
ATOM 754 N N . LEU A 1 90 ? 2.115 -4.846 -12.825 1.00 88.62 90 LEU A N 1
ATOM 755 C CA . LEU A 1 90 ? 1.794 -3.436 -13.026 1.00 88.62 90 LEU A CA 1
ATOM 756 C C . LEU A 1 90 ? 0.948 -2.872 -11.867 1.00 88.62 90 LEU A C 1
ATOM 758 O O . LEU A 1 90 ? -0.061 -3.478 -11.495 1.00 88.62 90 LEU A O 1
ATOM 762 N N . PRO A 1 91 ? 1.328 -1.718 -11.285 1.00 91.06 91 PRO A N 1
ATOM 763 C CA . PRO A 1 91 ? 0.556 -1.061 -10.233 1.00 91.06 91 PRO A CA 1
ATOM 764 C C . PRO A 1 91 ? -0.689 -0.377 -10.817 1.00 91.06 91 PRO A C 1
ATOM 766 O O . PRO A 1 91 ? -0.584 0.665 -11.458 1.00 91.06 91 PRO A O 1
ATOM 769 N N . LEU A 1 92 ? -1.875 -0.942 -10.579 1.00 89.38 92 LEU A N 1
ATOM 770 C CA . LEU A 1 92 ? -3.125 -0.459 -11.176 1.00 89.38 92 LEU A CA 1
ATOM 771 C C . LEU A 1 92 ? -3.890 0.477 -10.248 1.00 89.38 92 LEU A C 1
ATOM 773 O O . LEU A 1 92 ? -4.063 1.650 -10.559 1.00 89.38 92 LEU A O 1
ATOM 777 N N . ILE A 1 93 ? -4.340 -0.036 -9.102 1.00 89.44 93 ILE A N 1
ATOM 778 C CA . ILE A 1 93 ? -5.273 0.690 -8.234 1.00 89.44 93 ILE A CA 1
ATOM 779 C C . ILE A 1 93 ? -4.562 1.074 -6.934 1.00 89.44 93 ILE A C 1
ATOM 781 O O . ILE A 1 93 ? -4.244 0.178 -6.140 1.00 89.44 93 ILE A O 1
ATOM 785 N N . PRO A 1 94 ? -4.322 2.373 -6.672 1.00 90.44 94 PRO A N 1
ATOM 786 C CA . PRO A 1 94 ? -3.819 2.816 -5.382 1.00 90.44 94 PRO A CA 1
ATOM 787 C C . PRO A 1 94 ? -4.898 2.600 -4.317 1.00 90.44 94 PRO A C 1
ATOM 789 O O . PRO A 1 94 ? -6.017 3.089 -4.427 1.00 90.44 94 PRO A O 1
ATOM 792 N N . THR A 1 95 ? -4.576 1.844 -3.270 1.00 86.50 95 THR A N 1
ATOM 793 C CA . THR A 1 95 ? -5.528 1.535 -2.188 1.00 86.50 95 THR A CA 1
ATOM 794 C C . THR A 1 95 ? -5.411 2.510 -1.014 1.00 86.50 95 THR A C 1
ATOM 796 O O . THR A 1 95 ? -6.374 2.753 -0.281 1.00 86.50 95 THR A O 1
ATOM 799 N N . GLY A 1 96 ? -4.218 3.060 -0.793 1.00 86.50 96 GLY A N 1
ATOM 800 C CA . GLY A 1 96 ? -3.973 4.016 0.280 1.00 86.50 96 GLY A CA 1
ATOM 801 C C . GLY A 1 96 ? -2.495 4.218 0.573 1.00 86.50 96 GLY A C 1
ATOM 802 O O . GLY A 1 96 ? -1.661 3.364 0.257 1.00 86.50 96 GLY A O 1
ATOM 803 N N . THR A 1 97 ? -2.200 5.345 1.211 1.00 89.00 97 THR A N 1
ATOM 804 C CA . THR A 1 97 ? -0.875 5.666 1.737 1.00 89.00 97 THR A CA 1
ATOM 805 C C . THR A 1 97 ? -0.828 5.317 3.219 1.00 89.00 97 THR A C 1
ATOM 807 O O . THR A 1 97 ? -1.776 5.558 3.966 1.00 89.00 97 THR A O 1
ATOM 810 N N . PHE A 1 98 ? 0.272 4.716 3.648 1.00 87.81 98 PHE A N 1
ATOM 811 C CA . PHE A 1 98 ? 0.478 4.252 5.010 1.00 87.81 98 PHE A CA 1
ATOM 812 C C . PHE A 1 98 ? 1.778 4.832 5.547 1.00 87.81 98 PHE A C 1
ATOM 814 O O . PHE A 1 98 ? 2.802 4.822 4.861 1.00 87.81 98 PHE A O 1
ATOM 821 N N . LEU A 1 99 ? 1.723 5.325 6.781 1.00 88.88 99 LEU A N 1
ATOM 822 C CA . LEU A 1 99 ? 2.906 5.586 7.578 1.00 88.88 99 LEU A CA 1
ATOM 823 C C . LEU A 1 99 ? 3.321 4.270 8.210 1.00 88.88 99 LEU A C 1
ATOM 825 O O . LEU A 1 99 ? 2.550 3.663 8.960 1.00 88.88 99 LEU A O 1
ATOM 829 N N . VAL A 1 100 ? 4.526 3.837 7.884 1.00 87.56 100 VAL A N 1
ATOM 830 C CA . VAL A 1 100 ? 5.022 2.545 8.315 1.00 87.56 100 VAL A CA 1
ATOM 831 C C . VAL A 1 100 ? 6.335 2.717 9.044 1.00 87.56 100 VAL A C 1
ATOM 833 O O . VAL A 1 100 ? 7.177 3.518 8.642 1.00 87.56 100 VAL A O 1
ATOM 836 N N . GLU A 1 101 ? 6.486 1.948 10.109 1.00 87.81 101 GLU A N 1
ATOM 837 C CA . GLU A 1 101 ? 7.723 1.810 10.849 1.00 87.81 101 GLU A CA 1
ATOM 838 C C . GLU A 1 101 ? 8.314 0.434 10.549 1.00 87.81 101 GLU A C 1
ATOM 840 O O . GLU A 1 101 ? 7.614 -0.580 10.500 1.00 87.81 101 GLU A O 1
ATOM 845 N N . LYS A 1 102 ? 9.604 0.406 10.241 1.00 85.12 102 LYS A N 1
ATOM 846 C CA . LYS A 1 102 ? 10.338 -0.817 9.950 1.00 85.12 102 LYS A CA 1
ATOM 847 C C . LYS A 1 102 ? 11.636 -0.807 10.743 1.00 85.12 102 LYS A C 1
ATOM 849 O O . LYS A 1 102 ? 12.367 0.181 10.719 1.00 85.12 102 LYS A O 1
ATOM 854 N N . ASP A 1 103 ? 11.938 -1.940 11.358 1.00 82.69 103 ASP A N 1
ATOM 855 C CA . ASP A 1 103 ? 13.246 -2.188 11.950 1.00 82.69 103 ASP A CA 1
ATOM 856 C C . ASP A 1 103 ? 14.313 -2.306 10.846 1.00 82.69 103 ASP A C 1
ATOM 858 O O . ASP A 1 103 ? 14.125 -2.987 9.828 1.00 82.69 103 ASP A O 1
ATOM 862 N N . ARG A 1 104 ? 15.428 -1.589 11.019 1.00 73.69 104 ARG A N 1
ATOM 863 C CA . ARG A 1 104 ? 16.559 -1.612 10.087 1.00 73.69 104 ARG A CA 1
ATOM 864 C C . ARG A 1 104 ? 17.477 -2.821 10.303 1.00 73.69 104 ARG A C 1
ATOM 866 O O . ARG A 1 104 ? 18.367 -3.026 9.475 1.00 73.69 104 ARG A O 1
ATOM 873 N N . ALA A 1 105 ? 17.284 -3.626 11.350 1.00 72.94 105 ALA A N 1
ATOM 874 C CA . ALA A 1 105 ? 18.054 -4.848 11.551 1.00 72.94 105 ALA A CA 1
ATOM 875 C C . ALA A 1 105 ? 18.072 -5.684 10.259 1.00 72.94 105 ALA A C 1
ATOM 877 O O . ALA A 1 105 ? 17.031 -5.961 9.664 1.00 72.94 105 ALA A O 1
ATOM 878 N N . PHE A 1 106 ? 19.272 -6.058 9.804 1.00 55.47 106 PHE A N 1
ATOM 879 C CA . PHE A 1 106 ? 19.550 -6.573 8.450 1.00 55.47 106 PHE A CA 1
ATOM 880 C C . PHE A 1 106 ? 18.702 -7.796 8.043 1.00 55.47 106 PHE A C 1
ATOM 882 O O . PHE A 1 106 ? 18.556 -8.084 6.857 1.00 55.47 106 PHE A O 1
ATOM 889 N N . LEU A 1 107 ? 18.127 -8.496 9.026 1.00 56.81 107 LEU A N 1
ATOM 890 C CA . LEU A 1 107 ? 17.313 -9.701 8.864 1.00 56.81 107 LEU A CA 1
ATOM 891 C C . LEU A 1 107 ? 15.857 -9.522 9.325 1.00 56.81 107 LEU A C 1
ATOM 893 O O . LEU A 1 107 ? 15.022 -10.384 9.053 1.00 56.81 107 LEU A O 1
ATOM 897 N N . SER A 1 108 ? 15.523 -8.409 9.987 1.00 61.34 108 SER A N 1
ATOM 898 C CA . SER A 1 108 ? 14.155 -8.139 10.419 1.00 61.34 108 SER A CA 1
ATOM 899 C C . SER A 1 108 ? 13.356 -7.572 9.252 1.00 61.34 108 SER A C 1
ATOM 901 O O . SER A 1 108 ? 13.609 -6.486 8.721 1.00 61.34 108 SER A O 1
ATOM 903 N N . ASN A 1 109 ? 12.356 -8.334 8.818 1.00 64.06 109 ASN A N 1
ATOM 904 C CA . ASN A 1 109 ? 11.341 -7.837 7.896 1.00 64.06 109 ASN A CA 1
ATOM 905 C C . ASN A 1 109 ? 10.075 -7.389 8.638 1.00 64.06 109 ASN A C 1
ATOM 907 O O . ASN A 1 109 ? 9.031 -7.207 8.010 1.00 64.06 109 ASN A O 1
ATOM 911 N N . GLN A 1 110 ? 10.173 -7.213 9.960 1.00 69.88 110 GLN A N 1
ATOM 912 C CA . GLN A 1 110 ? 9.065 -6.776 10.787 1.00 69.88 110 GLN A CA 1
ATOM 913 C C . GLN A 1 110 ? 8.747 -5.315 10.466 1.00 69.88 110 GLN A C 1
ATOM 915 O O . GLN A 1 110 ? 9.593 -4.422 10.529 1.00 69.88 110 GLN A O 1
ATOM 920 N N . MET A 1 111 ? 7.517 -5.104 10.019 1.00 76.81 111 MET A N 1
ATOM 921 C CA . MET A 1 111 ? 7.046 -3.845 9.471 1.00 76.81 111 MET A C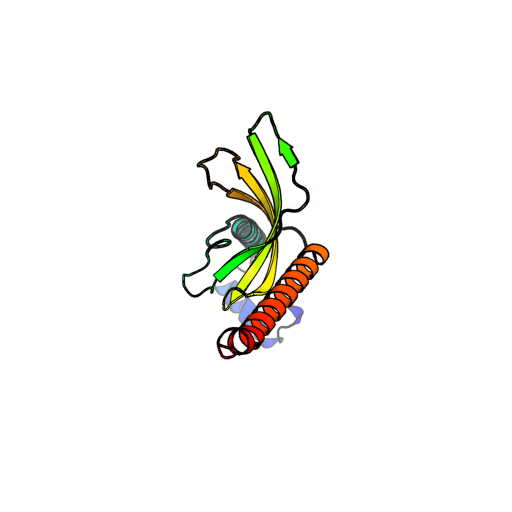A 1
ATOM 922 C C . MET A 1 111 ? 5.664 -3.583 10.059 1.00 76.81 111 MET A C 1
ATOM 924 O O . MET A 1 111 ? 4.744 -4.375 9.856 1.00 76.81 111 MET A O 1
ATOM 928 N N . THR A 1 112 ? 5.530 -2.496 10.811 1.00 81.94 112 THR A N 1
ATOM 929 C CA . THR A 1 112 ? 4.332 -2.154 11.580 1.00 81.94 112 THR A CA 1
ATOM 930 C C . THR A 1 112 ? 3.662 -0.924 10.983 1.00 81.94 112 THR A C 1
ATOM 932 O O . THR A 1 112 ? 4.253 0.151 10.857 1.00 81.94 112 THR A O 1
ATOM 935 N N . VAL A 1 113 ? 2.402 -1.071 10.571 1.00 83.19 113 VAL A N 1
ATOM 936 C CA . VAL A 1 113 ? 1.617 0.055 10.054 1.00 83.19 113 VAL A CA 1
ATOM 937 C C . VAL A 1 113 ? 1.181 0.913 11.235 1.00 83.19 113 VAL A C 1
ATOM 939 O O . VAL A 1 113 ? 0.389 0.481 12.065 1.00 83.19 113 VAL A O 1
ATOM 942 N N . LEU A 1 114 ? 1.694 2.141 11.304 1.00 83.88 114 LEU A N 1
ATOM 943 C CA . LEU A 1 114 ? 1.347 3.077 12.371 1.00 83.88 114 LEU A CA 1
ATOM 944 C C . LEU A 1 114 ? 0.000 3.746 12.095 1.00 83.88 114 LEU A C 1
ATOM 946 O O . LEU A 1 114 ? -0.850 3.859 12.977 1.00 83.88 114 LEU A O 1
ATOM 950 N N . LYS A 1 115 ? -0.185 4.234 10.862 1.00 84.56 115 LYS A N 1
ATOM 951 C CA . LYS A 1 115 ? -1.359 5.030 10.492 1.00 84.56 115 LYS A CA 1
ATOM 952 C C . LYS A 1 115 ? -1.634 4.984 8.992 1.00 84.56 115 LYS A C 1
ATOM 954 O O . LYS A 1 115 ? -0.711 5.038 8.181 1.00 84.56 115 LYS A O 1
ATOM 959 N N . ARG A 1 116 ? -2.917 4.978 8.620 1.00 83.88 116 ARG A N 1
ATOM 960 C CA . ARG A 1 116 ? -3.368 5.260 7.250 1.00 83.88 116 ARG A CA 1
ATOM 961 C C . ARG A 1 116 ? -3.450 6.774 7.029 1.00 83.88 116 ARG A C 1
ATOM 963 O O . ARG A 1 116 ? -4.066 7.490 7.815 1.00 83.88 116 ARG A O 1
ATOM 970 N N . LEU A 1 117 ? -2.810 7.248 5.970 1.00 86.50 117 LEU A N 1
ATOM 971 C CA . LEU A 1 117 ? -2.772 8.644 5.541 1.00 86.50 117 LEU A CA 1
ATOM 972 C C . LEU A 1 117 ? -3.741 8.863 4.365 1.00 86.50 117 LEU A C 1
ATOM 974 O O . LEU A 1 117 ? -4.100 7.890 3.687 1.00 86.50 117 LEU A O 1
ATOM 978 N N . PRO A 1 118 ? -4.164 10.116 4.100 1.00 87.88 118 PRO A N 1
ATOM 979 C CA . PRO A 1 118 ? -4.796 10.443 2.827 1.00 87.88 118 PRO A CA 1
ATOM 980 C C . PRO A 1 118 ? -3.865 10.052 1.675 1.00 87.88 118 PRO A C 1
ATOM 982 O O . PRO A 1 118 ? -2.644 9.992 1.839 1.00 87.88 118 PRO A O 1
ATOM 985 N N . LEU A 1 119 ? -4.456 9.730 0.526 1.00 87.50 119 LEU A N 1
ATOM 986 C CA . LEU A 1 119 ? -3.699 9.234 -0.612 1.00 87.50 119 LEU A CA 1
ATOM 987 C C . LEU A 1 119 ? -2.745 10.314 -1.135 1.00 87.50 119 LEU A C 1
ATOM 989 O O . LEU A 1 119 ? -3.175 11.406 -1.500 1.00 87.50 119 LEU A O 1
ATOM 993 N N . ASP A 1 120 ? -1.461 9.979 -1.189 1.00 89.12 120 ASP A N 1
ATOM 994 C CA . ASP A 1 120 ? -0.429 10.836 -1.762 1.00 89.12 120 ASP A CA 1
ATOM 995 C C . ASP A 1 120 ? -0.435 10.707 -3.293 1.00 89.12 120 ASP A C 1
ATOM 997 O O . ASP A 1 120 ? 0.161 9.789 -3.869 1.00 89.12 120 ASP A O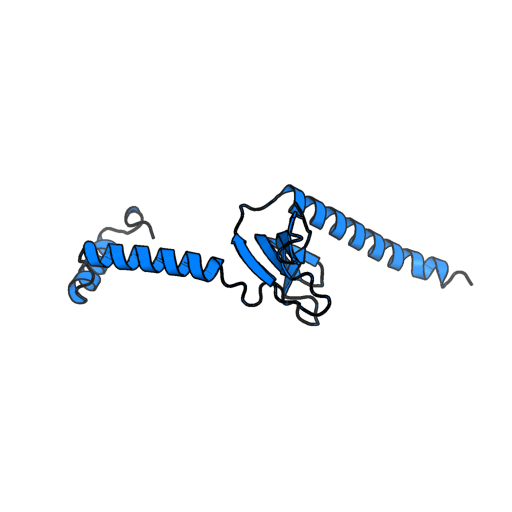 1
ATOM 1001 N N . TRP A 1 121 ? -1.153 11.617 -3.953 1.00 90.88 121 TRP A N 1
ATOM 1002 C CA . TRP A 1 121 ? -1.285 11.639 -5.410 1.00 90.88 121 TRP A CA 1
ATOM 1003 C C . TRP A 1 121 ? 0.033 11.909 -6.133 1.00 90.88 121 TRP A C 1
ATOM 1005 O O . TRP A 1 121 ? 0.228 11.391 -7.232 1.00 90.88 121 TRP A O 1
ATOM 1015 N N . GLU A 1 122 ? 0.959 12.652 -5.528 1.00 92.38 122 GLU A N 1
ATOM 1016 C CA . GLU A 1 122 ? 2.267 12.907 -6.130 1.00 92.38 122 GLU A CA 1
ATOM 1017 C C . GLU A 1 122 ? 3.049 11.596 -6.255 1.00 92.38 122 GLU A C 1
ATOM 1019 O O . GLU A 1 122 ? 3.568 11.255 -7.324 1.00 92.38 122 GLU A O 1
ATOM 1024 N N . GLN A 1 123 ? 3.075 10.808 -5.180 1.00 90.31 123 GLN A N 1
ATOM 1025 C CA . GLN A 1 123 ? 3.696 9.489 -5.192 1.00 90.31 123 GLN A CA 1
ATOM 1026 C C . GLN A 1 123 ? 2.988 8.535 -6.161 1.00 90.31 123 GLN A C 1
ATOM 1028 O O . GLN A 1 123 ? 3.658 7.771 -6.859 1.00 90.31 123 GLN A O 1
ATOM 1033 N N . VAL A 1 124 ? 1.654 8.578 -6.234 1.00 91.69 124 VAL A N 1
ATOM 1034 C CA . VAL A 1 124 ? 0.882 7.743 -7.168 1.00 91.69 124 VAL A CA 1
ATOM 1035 C C . VAL A 1 124 ? 1.248 8.044 -8.619 1.00 91.69 124 VAL A C 1
ATOM 1037 O O . VAL A 1 124 ? 1.564 7.121 -9.372 1.00 91.69 124 VAL A O 1
ATOM 1040 N N . LEU A 1 125 ? 1.278 9.323 -8.995 1.00 93.69 125 LEU A N 1
ATOM 1041 C CA . LEU A 1 125 ? 1.633 9.747 -10.347 1.00 93.69 125 LEU A CA 1
ATOM 1042 C C . LEU A 1 125 ? 3.058 9.325 -10.711 1.00 93.69 125 LEU A C 1
ATOM 1044 O O . LEU A 1 125 ? 3.268 8.753 -11.779 1.00 93.69 125 LEU A O 1
ATOM 1048 N N . LYS A 1 126 ? 4.029 9.514 -9.806 1.00 93.31 126 LYS A N 1
ATOM 1049 C CA . LYS A 1 126 ? 5.415 9.057 -10.020 1.00 93.31 126 LYS A CA 1
ATOM 1050 C C . LYS A 1 126 ? 5.485 7.555 -10.295 1.00 93.31 126 LYS A C 1
ATOM 1052 O O . LYS A 1 126 ? 6.195 7.131 -11.204 1.00 93.31 126 LYS A O 1
ATOM 1057 N N . VAL A 1 127 ? 4.735 6.747 -9.542 1.00 92.00 127 VAL A N 1
ATOM 1058 C CA . VAL A 1 127 ? 4.691 5.288 -9.733 1.00 92.00 127 VAL A CA 1
ATOM 1059 C C . VAL A 1 127 ? 4.129 4.926 -11.108 1.00 92.00 127 VAL A C 1
ATOM 1061 O O . VAL A 1 127 ? 4.708 4.080 -11.788 1.00 92.00 127 VAL A O 1
ATOM 1064 N N . TRP A 1 128 ? 3.052 5.578 -11.551 1.00 94.25 128 TRP A N 1
ATOM 1065 C CA . TRP A 1 128 ? 2.486 5.335 -12.880 1.00 94.25 128 TRP A CA 1
ATOM 1066 C C . TRP A 1 128 ? 3.394 5.797 -14.018 1.00 94.25 128 TRP A C 1
ATOM 1068 O O . TRP A 1 128 ? 3.533 5.070 -14.998 1.00 94.25 128 TRP A O 1
ATOM 1078 N N . VAL A 1 129 ? 4.069 6.941 -13.877 1.00 95.00 129 VAL A N 1
ATOM 1079 C CA . VAL A 1 129 ? 5.052 7.419 -14.863 1.00 95.00 129 VAL A CA 1
ATOM 1080 C C . VAL A 1 129 ? 6.190 6.411 -15.022 1.00 95.00 129 VAL A C 1
ATOM 1082 O O . VAL A 1 129 ? 6.523 6.029 -16.143 1.00 95.00 129 VAL A O 1
ATOM 1085 N N . VAL A 1 130 ? 6.748 5.917 -13.912 1.00 92.38 130 VAL A N 1
ATOM 1086 C CA . VAL A 1 130 ? 7.803 4.891 -13.945 1.00 92.38 130 VAL A CA 1
ATOM 1087 C C . VAL A 1 130 ? 7.285 3.590 -14.559 1.00 92.38 130 VAL A C 1
ATOM 1089 O O . VAL A 1 130 ? 7.980 2.981 -15.373 1.00 92.38 130 VAL A O 1
ATOM 1092 N N . ALA A 1 131 ? 6.064 3.165 -14.225 1.00 91.88 131 ALA A N 1
ATOM 1093 C CA . ALA A 1 131 ? 5.469 1.957 -14.791 1.00 91.88 131 ALA A CA 1
ATOM 1094 C C . ALA A 1 131 ? 5.259 2.075 -16.311 1.00 91.88 131 ALA A C 1
ATOM 1096 O O . ALA A 1 131 ? 5.634 1.164 -17.048 1.00 91.88 131 ALA A O 1
ATOM 1097 N N . ALA A 1 132 ? 4.733 3.206 -16.789 1.00 93.81 132 ALA A N 1
ATOM 1098 C CA . ALA A 1 132 ? 4.543 3.480 -18.211 1.00 93.81 132 ALA A CA 1
ATOM 1099 C C . ALA A 1 132 ? 5.880 3.538 -18.965 1.00 93.81 132 ALA A C 1
ATOM 1101 O O . ALA A 1 132 ? 6.029 2.894 -20.002 1.00 93.81 132 ALA A O 1
ATOM 1102 N N . GLY A 1 133 ? 6.881 4.235 -18.414 1.00 95.06 133 GLY A N 1
ATOM 1103 C CA . GLY A 1 133 ? 8.230 4.275 -18.983 1.00 95.06 133 GLY A CA 1
ATOM 1104 C C . GLY A 1 133 ? 8.868 2.885 -19.071 1.00 95.06 133 GLY A C 1
ATOM 1105 O O . GLY A 1 133 ? 9.439 2.528 -20.099 1.00 95.06 133 GLY A O 1
ATOM 1106 N N . THR A 1 134 ? 8.694 2.061 -18.035 1.00 91.19 134 THR A N 1
ATOM 1107 C CA . THR A 1 134 ? 9.168 0.667 -18.029 1.00 91.19 134 THR A CA 1
ATOM 1108 C C . THR A 1 134 ? 8.477 -0.167 -19.108 1.00 91.19 134 THR A C 1
ATOM 1110 O O . THR A 1 134 ? 9.140 -0.896 -19.842 1.00 91.19 134 THR A O 1
ATOM 1113 N N . LEU A 1 135 ? 7.154 -0.043 -19.244 1.00 92.62 135 LEU A N 1
ATOM 1114 C CA . LEU A 1 135 ? 6.387 -0.764 -20.259 1.00 92.62 135 LEU A CA 1
ATOM 1115 C C . LEU A 1 135 ? 6.836 -0.384 -21.677 1.00 92.62 135 LEU A C 1
ATOM 1117 O O . LEU A 1 135 ? 7.051 -1.262 -22.510 1.00 92.62 135 LEU A O 1
ATOM 1121 N N . LEU A 1 136 ? 7.039 0.910 -21.936 1.00 93.94 136 LEU A N 1
ATOM 1122 C CA . LEU A 1 136 ? 7.552 1.400 -23.217 1.00 93.94 136 LEU A CA 1
ATOM 1123 C C . LEU A 1 136 ? 8.955 0.868 -23.516 1.00 93.94 136 LEU A C 1
ATOM 1125 O O . LEU A 1 136 ? 9.205 0.439 -24.641 1.00 93.94 136 LEU A O 1
ATOM 1129 N N . ALA A 1 137 ? 9.847 0.846 -22.521 1.00 93.25 137 ALA A N 1
ATOM 1130 C CA . ALA A 1 137 ? 11.190 0.291 -22.669 1.00 93.25 137 ALA A CA 1
ATOM 1131 C C . ALA A 1 137 ? 11.154 -1.204 -23.024 1.00 93.25 137 ALA A C 1
ATOM 1133 O O . ALA A 1 137 ? 11.883 -1.641 -23.913 1.00 93.25 137 ALA A O 1
ATOM 1134 N N . VAL A 1 138 ? 10.267 -1.978 -22.389 1.00 91.44 138 VAL A N 1
ATOM 1135 C CA . VAL A 1 138 ? 10.064 -3.401 -22.700 1.00 91.44 138 VAL A CA 1
ATOM 1136 C C . VAL A 1 138 ? 9.546 -3.584 -24.129 1.00 91.44 138 VAL A C 1
ATOM 1138 O O . VAL A 1 138 ? 10.091 -4.398 -24.872 1.00 91.44 138 VAL A O 1
ATOM 1141 N N . ILE A 1 139 ? 8.548 -2.801 -24.552 1.00 91.62 139 ILE A N 1
ATOM 1142 C CA . ILE A 1 139 ? 8.024 -2.838 -25.929 1.00 91.62 139 ILE A CA 1
ATOM 1143 C C . ILE A 1 139 ? 9.132 -2.517 -26.940 1.00 91.62 139 ILE A C 1
ATOM 1145 O O . ILE A 1 139 ? 9.287 -3.222 -27.938 1.00 91.62 139 ILE A O 1
ATOM 1149 N N . TRP A 1 140 ? 9.927 -1.477 -26.677 1.00 93.06 140 TRP A N 1
ATOM 1150 C CA . TRP A 1 140 ? 11.061 -1.107 -27.522 1.00 93.06 140 TRP A CA 1
ATOM 1151 C C . TRP A 1 140 ? 12.105 -2.218 -27.597 1.00 93.06 140 TRP A C 1
ATOM 1153 O O . TRP A 1 140 ? 12.539 -2.555 -28.696 1.00 93.06 140 TRP A O 1
ATOM 1163 N N . ALA A 1 141 ? 12.457 -2.832 -26.466 1.00 90.38 141 ALA A N 1
ATOM 1164 C CA . ALA A 1 141 ? 13.391 -3.950 -26.422 1.00 90.38 141 ALA A CA 1
ATOM 1165 C C . ALA A 1 141 ? 12.900 -5.130 -27.271 1.00 90.38 141 ALA A C 1
ATOM 1167 O O . ALA A 1 141 ? 13.662 -5.632 -28.091 1.00 90.38 141 ALA A O 1
ATOM 1168 N N . PHE A 1 142 ? 11.624 -5.517 -27.163 1.00 89.69 142 PHE A N 1
ATOM 1169 C CA . PHE A 1 142 ? 11.039 -6.576 -27.995 1.00 89.69 142 PHE A CA 1
ATOM 1170 C C . PHE A 1 142 ? 10.977 -6.221 -29.483 1.00 89.69 142 PHE A C 1
ATOM 1172 O O . PHE A 1 142 ? 11.068 -7.114 -30.319 1.00 89.69 142 PHE A O 1
ATOM 1179 N N . LYS A 1 143 ? 10.843 -4.938 -29.835 1.00 87.62 143 LYS A N 1
ATOM 1180 C CA . LYS A 1 143 ? 10.863 -4.485 -31.232 1.00 87.62 143 LYS A CA 1
ATOM 1181 C C . LYS A 1 143 ? 12.280 -4.424 -31.815 1.00 87.62 143 LYS A C 1
ATOM 1183 O O . LYS A 1 143 ? 12.457 -4.684 -33.002 1.00 87.62 143 LYS A O 1
ATOM 1188 N N . LEU A 1 144 ? 13.282 -4.086 -31.002 1.00 85.00 144 LEU A N 1
ATOM 1189 C CA . LEU A 1 144 ? 14.690 -4.016 -31.410 1.00 85.00 144 LEU A CA 1
ATOM 1190 C C . LEU A 1 144 ? 15.391 -5.372 -31.406 1.00 85.00 144 LEU A C 1
ATOM 1192 O O . LEU A 1 144 ? 16.254 -5.590 -32.251 1.00 85.00 144 LEU A O 1
ATOM 1196 N N . LEU A 1 145 ? 15.013 -6.283 -30.504 1.00 81.31 145 LEU A N 1
ATOM 1197 C CA . LEU A 1 145 ? 15.609 -7.619 -30.391 1.00 81.31 145 LEU A CA 1
ATOM 1198 C C . LEU A 1 145 ? 15.700 -8.344 -31.748 1.00 81.31 145 LEU A C 1
ATOM 1200 O O . LEU A 1 145 ? 16.784 -8.813 -32.086 1.00 81.31 145 LEU A O 1
ATOM 1204 N N . PRO A 1 146 ? 14.628 -8.396 -32.568 1.00 80.12 146 PRO A N 1
ATOM 1205 C CA . PRO A 1 146 ? 14.665 -9.043 -33.873 1.00 80.12 146 PRO A CA 1
ATOM 1206 C C . PRO A 1 146 ? 15.586 -8.315 -34.855 1.00 80.12 146 PRO A C 1
ATOM 1208 O O . PRO A 1 146 ? 16.287 -8.950 -35.631 1.00 80.12 146 PRO A O 1
ATOM 1211 N N . HIS A 1 147 ? 15.628 -6.982 -34.810 1.00 74.62 147 HIS A N 1
ATOM 1212 C CA . HIS A 1 147 ? 16.503 -6.188 -35.678 1.00 74.62 147 HIS A CA 1
ATOM 1213 C C . HIS A 1 147 ? 17.993 -6.370 -35.368 1.00 74.62 147 HIS A C 1
ATOM 1215 O O . HIS A 1 147 ? 18.822 -6.159 -36.248 1.00 74.62 147 HIS A O 1
ATOM 1221 N N . ILE A 1 148 ? 18.332 -6.734 -34.131 1.00 74.31 148 ILE A N 1
ATOM 1222 C CA . ILE A 1 148 ? 19.709 -7.000 -33.705 1.00 74.31 148 ILE A CA 1
ATOM 1223 C C . ILE A 1 148 ? 20.072 -8.475 -33.936 1.00 74.31 148 ILE A C 1
ATOM 1225 O O . ILE A 1 148 ? 21.186 -8.762 -34.357 1.00 74.31 148 ILE A O 1
ATOM 1229 N N . LEU A 1 149 ? 19.141 -9.408 -33.704 1.00 74.62 149 LEU A N 1
ATOM 1230 C CA . LEU A 1 149 ? 19.388 -10.853 -33.815 1.00 74.62 149 LEU A CA 1
ATOM 1231 C C . LEU A 1 149 ? 19.309 -11.407 -35.247 1.00 74.62 149 LEU A C 1
ATOM 1233 O O . LEU A 1 149 ? 20.008 -12.367 -35.541 1.00 74.62 149 LEU A O 1
ATOM 1237 N N . PHE A 1 150 ? 18.494 -10.829 -36.137 1.00 66.81 150 PHE A N 1
ATOM 1238 C CA . PHE A 1 150 ? 18.335 -11.293 -37.530 1.00 66.81 150 PHE A CA 1
ATOM 1239 C C . PHE A 1 150 ? 19.158 -10.487 -38.547 1.00 66.81 150 PHE A C 1
ATOM 1241 O O . PHE A 1 150 ? 18.921 -10.569 -39.749 1.00 66.81 150 PHE A O 1
ATOM 1248 N N . ARG A 1 151 ? 20.112 -9.681 -38.073 1.00 55.28 151 ARG A N 1
ATOM 1249 C CA . ARG A 1 151 ? 21.032 -8.899 -38.911 1.00 55.28 151 ARG A CA 1
ATOM 1250 C C . ARG A 1 151 ? 22.466 -9.443 -38.843 1.00 55.28 151 ARG A C 1
ATOM 1252 O O . ARG A 1 151 ? 23.415 -8.661 -38.862 1.00 55.28 151 ARG A O 1
ATOM 1259 N N . GLY A 1 152 ? 22.583 -10.767 -38.725 1.00 50.72 152 GLY A N 1
ATOM 1260 C CA . GLY A 1 152 ? 23.804 -11.557 -38.886 1.00 50.72 152 GLY A CA 1
ATOM 1261 C C . GLY A 1 152 ? 23.676 -12.472 -40.091 1.00 50.72 152 GLY A C 1
ATOM 1262 O O . GLY A 1 152 ? 22.561 -13.008 -40.279 1.00 50.72 152 GLY A O 1
#

pLDDT: mean 81.71, std 10.14, range [50.72, 95.06]

Foldseek 3Di:
DPPVPDDPVRNVVVVVVCVVVVCPDPVNVVVVVVVVVVVVVVVQFDCVQQDDADPQFFDKHKDDWAPWDADPVQQKIWTKIWIAGTHNVQGDHTPFIFTKIFRPPVPGPDIGTPDTDHHDVVRVVVSNVVRVVVVVVVVVCVVCVCVVVVPD

Radius of gyration: 24.18 Å; chains: 1; bounding box: 66×29×64 Å

Sequence (152 aa):
LDPAQLTLEANAALNNELARRRINNTERLNVFRDEEEQRKREQSKDPGKLFFVHRYGIGRKRFGKAERIYNSETCMERFKTTVFIVLFWLPLIPTGTFLVEKDRAFLSNQMTVLKRLPLDWEQVLKVWVVAAGTLLAVIWAFKLLPHILFRG